Protein AF-A0A538A0W7-F1 (afdb_monomer_lite)

Sequence (69 aa):
YVYMHLKRPSRLHKGDRVKTGQKIGVVGQTGDATACHLHFEEWSGPGWYEGGTFLKSVTKHLKKWDSWS

pLDDT: mean 89.59, std 6.99, range [63.34, 97.75]

Radius of gyration: 13.17 Å; chains: 1; bounding box: 27×26×30 Å

Structure (mmCIF, N/CA/C/O backbone):
data_AF-A0A538A0W7-F1
#
_entry.id   AF-A0A538A0W7-F1
#
loop_
_atom_site.group_PDB
_atom_site.id
_atom_site.type_symbol
_atom_site.label_atom_id
_atom_site.label_alt_id
_atom_site.label_comp_id
_atom_site.label_asym_id
_atom_site.label_entity_id
_atom_site.label_seq_id
_atom_site.pdbx_PDB_ins_code
_atom_site.Cartn_x
_atom_site.Cartn_y
_atom_site.Cartn_z
_atom_site.occupancy
_atom_site.B_iso_or_equiv
_atom_site.auth_seq_id
_atom_site.auth_comp_id
_atom_site.auth_asym_id
_atom_site.auth_atom_id
_atom_site.pdbx_PDB_model_num
ATOM 1 N N . TYR A 1 1 ? -1.346 4.048 3.128 1.00 86.06 1 TYR A N 1
ATOM 2 C CA . TYR A 1 1 ? -1.252 2.650 2.665 1.00 86.06 1 TYR A CA 1
ATOM 3 C C . TYR A 1 1 ? -0.733 2.622 1.246 1.00 86.06 1 TYR A C 1
ATOM 5 O O . TYR A 1 1 ? -1.055 3.544 0.501 1.00 86.06 1 TYR A O 1
ATOM 13 N N . VAL A 1 2 ? 0.008 1.586 0.866 1.00 90.00 2 VAL A N 1
ATOM 14 C CA . VAL A 1 2 ? 0.420 1.345 -0.523 1.00 90.00 2 VAL A CA 1
ATOM 15 C C . VAL A 1 2 ? 0.290 -0.143 -0.843 1.00 90.00 2 VAL A C 1
ATOM 17 O O . VAL A 1 2 ? 0.574 -0.980 0.008 1.00 90.00 2 VAL A O 1
ATOM 20 N N . TYR A 1 3 ? -0.140 -0.453 -2.067 1.00 93.56 3 TYR A N 1
ATOM 21 C CA . TYR A 1 3 ? -0.214 -1.805 -2.623 1.00 93.56 3 TYR A CA 1
ATOM 22 C C . TYR A 1 3 ? 0.681 -1.855 -3.864 1.00 93.56 3 TYR A C 1
ATOM 24 O O . TYR A 1 3 ? 0.432 -1.114 -4.818 1.00 93.56 3 TYR A O 1
ATOM 32 N N . MET A 1 4 ? 1.711 -2.698 -3.858 1.00 94.88 4 MET A N 1
ATOM 33 C CA . MET A 1 4 ? 2.712 -2.765 -4.929 1.00 94.88 4 MET A CA 1
ATOM 34 C C . MET A 1 4 ? 2.742 -4.133 -5.620 1.00 94.88 4 MET A C 1
ATOM 36 O O . MET A 1 4 ? 2.007 -5.055 -5.263 1.00 94.88 4 MET A O 1
ATOM 40 N N . HIS A 1 5 ? 3.568 -4.222 -6.665 1.00 97.38 5 HIS A N 1
ATOM 41 C CA . HIS A 1 5 ? 3.749 -5.398 -7.522 1.00 97.38 5 HIS A CA 1
ATOM 42 C C . HIS A 1 5 ? 2.458 -5.904 -8.174 1.00 97.38 5 HIS A C 1
ATOM 44 O O . HIS A 1 5 ? 2.352 -7.063 -8.563 1.00 97.38 5 HIS A O 1
ATOM 50 N N . LEU A 1 6 ? 1.455 -5.038 -8.346 1.00 97.25 6 LEU A N 1
ATOM 51 C CA . LEU A 1 6 ? 0.211 -5.407 -9.017 1.00 97.25 6 LEU A CA 1
ATOM 52 C C . LEU A 1 6 ? 0.479 -5.813 -10.473 1.00 97.25 6 LEU A C 1
ATOM 54 O O . LEU A 1 6 ? 1.325 -5.237 -11.155 1.00 97.25 6 LEU A O 1
ATOM 58 N N . LYS A 1 7 ? -0.292 -6.777 -10.987 1.00 97.69 7 LYS A N 1
ATOM 59 C CA . LYS A 1 7 ? -0.175 -7.304 -12.360 1.00 97.69 7 LYS A CA 1
ATOM 60 C C . LYS A 1 7 ? -0.273 -6.214 -13.430 1.00 97.69 7 LYS A C 1
ATOM 62 O O . LYS A 1 7 ? 0.297 -6.358 -14.508 1.00 97.69 7 LYS A O 1
ATOM 67 N N . ARG A 1 8 ? -1.054 -5.168 -13.158 1.00 96.19 8 ARG A N 1
ATOM 68 C CA . ARG A 1 8 ? -1.246 -3.967 -13.984 1.00 96.19 8 ARG A CA 1
ATOM 69 C C . ARG A 1 8 ? -1.547 -2.781 -13.056 1.00 96.19 8 ARG A C 1
ATOM 71 O O . ARG A 1 8 ? -2.000 -3.030 -11.934 1.00 96.19 8 ARG A O 1
ATOM 78 N N . PRO A 1 9 ? -1.363 -1.528 -13.510 1.00 92.88 9 PRO A N 1
ATOM 79 C CA . PRO A 1 9 ? -1.818 -0.353 -12.771 1.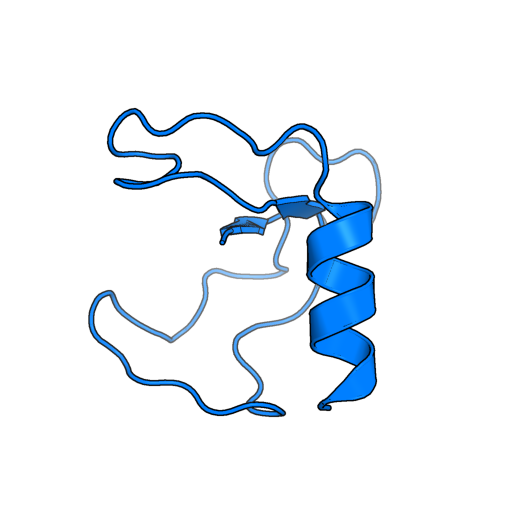00 92.88 9 PRO A CA 1
ATOM 80 C C . PRO A 1 9 ? -3.289 -0.475 -12.346 1.00 92.88 9 PRO A C 1
ATOM 82 O O . PRO A 1 9 ? -4.103 -1.063 -13.070 1.00 92.88 9 PRO A O 1
ATOM 85 N N . SER A 1 10 ? -3.626 0.061 -11.168 1.00 92.25 10 SER A N 1
ATOM 86 C CA . SER A 1 10 ? -5.023 0.118 -10.728 1.00 92.25 10 SER A CA 1
ATOM 87 C C . SER A 1 10 ? -5.845 0.954 -11.709 1.00 92.25 10 SER A C 1
ATOM 89 O O . SER A 1 10 ? -5.346 1.899 -12.310 1.00 92.25 10 SER A O 1
ATOM 91 N N . ARG A 1 11 ? -7.122 0.595 -11.864 1.00 93.31 11 ARG A N 1
ATOM 92 C CA . ARG A 1 11 ? -8.093 1.397 -12.625 1.00 93.31 11 ARG A CA 1
ATOM 93 C C . ARG A 1 11 ? -8.654 2.569 -11.813 1.00 93.31 11 ARG A C 1
ATOM 95 O O . ARG A 1 11 ? -9.446 3.334 -12.348 1.00 93.31 11 ARG A O 1
ATOM 102 N N . LEU A 1 12 ? -8.306 2.645 -10.529 1.00 94.50 12 LEU A N 1
ATOM 103 C CA . LEU A 1 12 ? -8.696 3.730 -9.640 1.00 94.50 12 LEU A CA 1
ATOM 104 C C . LEU A 1 12 ? -7.754 4.921 -9.796 1.00 94.50 12 LEU A C 1
ATOM 106 O O . LEU A 1 12 ? -6.568 4.760 -10.088 1.00 94.50 12 LEU A O 1
ATOM 110 N N . HIS A 1 13 ? -8.284 6.103 -9.521 1.00 93.44 13 HIS A N 1
ATOM 111 C CA . HIS A 1 13 ? -7.580 7.375 -9.570 1.00 93.44 13 HIS A CA 1
ATOM 112 C C . HIS A 1 13 ? -7.460 7.986 -8.168 1.00 93.44 13 HIS A C 1
ATOM 114 O O . HIS A 1 13 ? -8.185 7.627 -7.235 1.00 93.44 13 HIS A O 1
ATOM 120 N N . LYS A 1 14 ? -6.529 8.936 -7.996 1.00 89.56 14 LYS A N 1
ATOM 121 C CA . LYS A 1 14 ? -6.402 9.692 -6.738 1.00 89.56 14 LYS A CA 1
ATOM 122 C C . LYS A 1 14 ? -7.720 10.428 -6.470 1.00 89.56 14 LYS A C 1
ATOM 124 O O . LYS A 1 14 ? -8.178 11.190 -7.312 1.00 89.56 14 LYS A O 1
ATOM 129 N N . GLY A 1 15 ? -8.300 10.201 -5.292 1.00 92.50 15 GLY A N 1
ATOM 130 C CA . GLY A 1 15 ? -9.595 10.762 -4.891 1.00 92.50 15 GLY A CA 1
ATOM 131 C C . GLY A 1 15 ? -10.758 9.768 -4.946 1.00 92.50 15 GLY A C 1
ATOM 132 O O . GLY A 1 15 ? -11.780 10.017 -4.304 1.00 92.50 15 GLY A O 1
ATOM 133 N N . ASP A 1 16 ? -10.595 8.624 -5.617 1.00 95.12 16 ASP A N 1
ATOM 134 C CA . ASP A 1 16 ? -11.620 7.582 -5.628 1.00 95.12 16 ASP A CA 1
ATOM 135 C C . ASP A 1 16 ? -11.840 7.018 -4.220 1.00 95.12 16 ASP A C 1
ATOM 137 O O . ASP A 1 16 ? -10.902 6.651 -3.504 1.00 95.12 16 ASP A O 1
ATOM 141 N N . ARG A 1 17 ? -13.111 6.917 -3.824 1.00 95.00 17 ARG A N 1
ATOM 142 C CA . ARG A 1 17 ? -13.502 6.248 -2.583 1.00 95.00 17 ARG A CA 1
ATOM 143 C C . ARG A 1 17 ? -13.642 4.754 -2.835 1.00 95.00 17 ARG A C 1
ATOM 145 O O . ARG A 1 17 ? -14.278 4.331 -3.797 1.00 95.00 17 ARG A O 1
ATOM 152 N N . VAL A 1 18 ? -13.094 3.961 -1.927 1.00 92.75 18 VAL A N 1
ATOM 153 C CA . VAL A 1 18 ? -13.193 2.500 -1.942 1.00 92.75 18 VAL A CA 1
ATOM 154 C C . VAL A 1 18 ? -13.801 2.008 -0.637 1.00 92.75 18 VAL A C 1
ATOM 156 O O . VAL A 1 18 ? -13.655 2.654 0.401 1.00 92.75 18 VAL A O 1
ATOM 159 N N . LYS A 1 19 ? -14.482 0.863 -0.687 1.00 92.19 19 LYS A N 1
ATOM 160 C CA . LYS A 1 19 ? -15.019 0.176 0.498 1.00 92.19 19 LYS A CA 1
ATOM 161 C C . LYS A 1 19 ? -14.257 -1.113 0.788 1.00 92.19 19 LYS A C 1
ATOM 163 O O . LYS A 1 19 ? -13.677 -1.710 -0.119 1.00 92.19 19 LYS A O 1
ATOM 168 N N . THR A 1 20 ? -14.307 -1.576 2.035 1.00 89.00 20 THR A N 1
ATOM 169 C CA . THR A 1 20 ? -13.789 -2.897 2.418 1.00 89.00 20 THR A CA 1
ATOM 170 C C . THR A 1 20 ? -14.391 -3.983 1.519 1.00 89.00 20 THR A C 1
ATOM 172 O O . THR A 1 20 ? -15.578 -3.945 1.193 1.00 89.00 20 THR A O 1
ATOM 175 N N . GLY A 1 21 ? -13.553 -4.912 1.051 1.00 89.31 21 GLY A N 1
ATOM 176 C CA . GLY A 1 21 ? -13.938 -5.977 0.116 1.00 89.31 21 GLY A CA 1
ATOM 177 C C . GLY A 1 21 ? -14.031 -5.559 -1.359 1.00 89.31 21 GLY A C 1
ATOM 178 O O . GLY A 1 21 ? -14.174 -6.418 -2.229 1.00 89.31 21 GLY A O 1
ATOM 179 N N . GLN A 1 22 ? -13.917 -4.267 -1.691 1.00 94.12 22 GLN A N 1
ATOM 180 C CA . GLN A 1 22 ? -13.865 -3.834 -3.087 1.00 94.12 22 GLN A CA 1
ATOM 181 C C . GLN A 1 22 ? -12.549 -4.263 -3.741 1.00 94.12 22 GLN A C 1
ATOM 183 O O . GLN A 1 22 ? -11.459 -3.980 -3.248 1.00 94.12 22 GLN A O 1
ATOM 188 N N . LYS A 1 23 ? -12.640 -4.895 -4.913 1.00 94.25 23 LYS A N 1
ATOM 189 C CA . LYS A 1 23 ? -11.464 -5.234 -5.715 1.00 94.25 23 LYS A CA 1
ATOM 190 C C . LYS A 1 23 ? -10.837 -3.968 -6.302 1.00 94.25 23 LYS A C 1
ATOM 192 O O . LYS A 1 23 ? -11.448 -3.307 -7.138 1.00 94.25 23 LYS A O 1
ATOM 197 N N . ILE A 1 24 ? -9.596 -3.681 -5.913 1.00 94.75 24 ILE A N 1
ATOM 198 C CA . ILE A 1 24 ? -8.832 -2.506 -6.375 1.00 94.75 24 ILE A CA 1
ATOM 199 C C . ILE A 1 24 ? -7.663 -2.854 -7.312 1.00 94.75 24 ILE A C 1
ATOM 201 O O . ILE A 1 24 ? -7.031 -1.966 -7.883 1.00 94.75 24 ILE A O 1
ATOM 205 N N . GLY A 1 25 ? -7.369 -4.146 -7.488 1.00 94.94 25 GLY A N 1
ATOM 206 C CA . GLY A 1 25 ? -6.235 -4.619 -8.277 1.00 94.94 25 GLY A CA 1
ATOM 207 C C . GLY A 1 25 ? -6.143 -6.142 -8.345 1.00 94.94 25 GLY A C 1
ATOM 208 O O . GLY A 1 25 ? -7.049 -6.860 -7.916 1.00 94.94 25 GLY A O 1
ATOM 209 N N . VAL A 1 26 ? -5.046 -6.629 -8.924 1.00 96.94 26 VAL A N 1
ATOM 210 C CA . VAL A 1 26 ? -4.687 -8.054 -8.994 1.00 96.94 26 VAL A CA 1
ATOM 211 C C . VAL A 1 26 ? -3.197 -8.172 -8.700 1.00 96.94 26 VAL A C 1
ATOM 213 O O . VAL A 1 26 ? -2.415 -7.418 -9.277 1.00 96.94 26 VAL A O 1
ATOM 216 N N . VAL A 1 27 ? -2.814 -9.105 -7.829 1.00 97.44 27 VAL A N 1
ATOM 217 C CA . VAL A 1 27 ? -1.412 -9.380 -7.475 1.00 97.44 27 VAL A CA 1
ATOM 218 C C . VAL A 1 27 ? -0.611 -9.820 -8.705 1.00 97.44 27 VAL A C 1
ATOM 220 O O . VAL A 1 27 ? -1.153 -10.463 -9.610 1.00 97.44 27 VAL A O 1
ATOM 223 N N . GLY A 1 28 ? 0.664 -9.446 -8.758 1.00 97.50 28 GLY A N 1
ATOM 224 C CA . GLY A 1 28 ? 1.584 -9.799 -9.832 1.00 97.50 28 GLY A CA 1
ATOM 225 C C . GLY A 1 28 ? 3.043 -9.730 -9.381 1.00 97.50 28 GLY A C 1
ATOM 226 O O . GLY A 1 28 ? 3.361 -10.019 -8.233 1.00 97.50 28 GLY A O 1
ATOM 227 N N . GLN A 1 29 ? 3.919 -9.363 -10.316 1.00 97.69 29 GLN A N 1
ATOM 228 C CA . GLN A 1 29 ? 5.369 -9.259 -10.127 1.00 97.69 29 GLN A CA 1
ATOM 229 C C . GLN A 1 29 ? 5.913 -8.109 -10.994 1.00 97.69 29 GLN A C 1
ATOM 231 O O . GLN A 1 29 ? 6.731 -8.308 -11.886 1.00 97.69 29 GLN A O 1
ATOM 236 N N . THR A 1 30 ? 5.355 -6.910 -10.841 1.00 97.25 30 THR A N 1
ATOM 237 C CA . THR A 1 30 ? 5.843 -5.713 -11.549 1.00 97.25 30 THR A CA 1
ATOM 238 C C . THR A 1 30 ? 6.780 -4.903 -10.653 1.00 97.25 30 THR A C 1
ATOM 240 O O . THR A 1 30 ? 6.653 -4.942 -9.430 1.00 97.25 30 THR A O 1
ATOM 243 N N . GLY A 1 31 ? 7.699 -4.139 -11.249 1.00 95.12 31 GLY A N 1
ATOM 244 C CA . GLY A 1 31 ? 8.702 -3.376 -10.500 1.00 95.12 31 GLY A CA 1
ATOM 245 C C . GLY A 1 31 ? 9.784 -4.272 -9.895 1.00 95.12 31 GLY A C 1
ATOM 246 O O . GLY A 1 31 ? 10.138 -5.294 -10.479 1.00 95.12 31 GLY A O 1
ATOM 247 N N . ASP A 1 32 ? 10.303 -3.876 -8.735 1.00 95.69 32 ASP A N 1
ATOM 248 C CA . ASP A 1 32 ? 11.368 -4.592 -8.028 1.00 95.69 32 ASP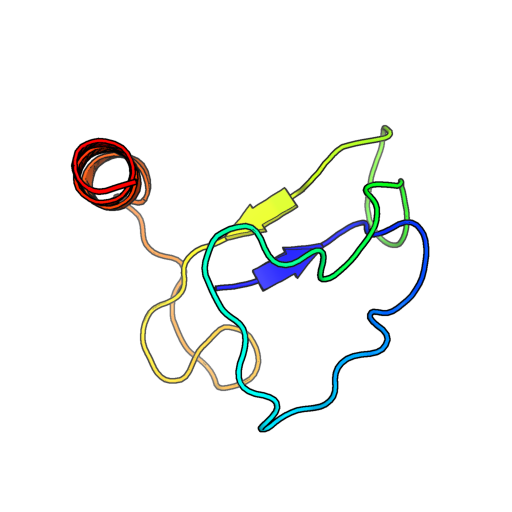 A CA 1
ATOM 249 C C . ASP A 1 32 ? 10.805 -5.765 -7.205 1.00 95.69 32 ASP A C 1
ATOM 251 O O . ASP A 1 32 ? 10.552 -5.644 -6.010 1.00 95.69 32 ASP A O 1
ATOM 255 N N . ALA A 1 33 ? 10.510 -6.883 -7.875 1.00 96.69 33 ALA A N 1
ATOM 256 C CA . ALA A 1 33 ? 9.973 -8.093 -7.255 1.00 96.69 33 ALA A CA 1
ATOM 257 C C . ALA A 1 33 ? 10.638 -9.357 -7.807 1.00 96.69 33 ALA A C 1
ATOM 259 O O . ALA A 1 33 ? 10.734 -9.551 -9.019 1.00 96.69 33 ALA A O 1
ATOM 260 N N . THR A 1 34 ? 11.013 -10.269 -6.910 1.00 96.88 34 THR A N 1
ATOM 261 C CA . THR A 1 34 ? 11.640 -11.557 -7.257 1.00 96.88 34 THR A CA 1
ATOM 262 C C . THR A 1 34 ? 10.637 -12.694 -7.471 1.00 96.88 34 THR A C 1
ATOM 264 O O . THR A 1 34 ? 10.995 -13.725 -8.033 1.00 96.88 34 THR A O 1
ATOM 267 N N . ALA A 1 35 ? 9.383 -12.519 -7.040 1.00 96.38 35 ALA A N 1
ATOM 268 C CA . ALA A 1 35 ? 8.309 -13.504 -7.171 1.00 96.38 35 ALA A CA 1
ATOM 269 C C . ALA A 1 35 ? 6.928 -12.833 -7.259 1.00 96.38 35 ALA A C 1
ATOM 271 O O . ALA A 1 35 ? 6.777 -11.651 -6.947 1.00 96.38 35 ALA A O 1
ATOM 272 N N . CYS A 1 36 ? 5.895 -13.594 -7.631 1.00 97.75 36 CYS A N 1
ATOM 273 C CA . CYS A 1 36 ? 4.510 -13.122 -7.617 1.00 97.75 36 CYS A CA 1
ATOM 274 C C . CYS A 1 36 ? 3.995 -12.998 -6.176 1.00 97.75 36 CYS A C 1
ATOM 276 O O . CYS A 1 36 ? 3.738 -14.009 -5.520 1.00 97.75 36 CYS A O 1
ATOM 278 N N . HIS A 1 37 ? 3.852 -11.769 -5.683 1.00 97.62 37 HIS A N 1
ATOM 279 C CA . HIS A 1 37 ? 3.404 -11.495 -4.319 1.00 97.62 37 HIS A CA 1
ATOM 280 C C . HIS A 1 37 ? 2.827 -10.082 -4.187 1.00 97.62 37 HIS A C 1
ATOM 282 O O . HIS A 1 37 ? 3.014 -9.229 -5.054 1.00 97.62 37 HIS A O 1
ATOM 288 N N . LEU A 1 38 ? 2.098 -9.839 -3.097 1.00 96.19 38 LEU A N 1
ATOM 289 C CA . LEU A 1 38 ? 1.649 -8.501 -2.724 1.00 96.19 38 LEU A CA 1
ATOM 290 C C . LEU A 1 38 ? 2.644 -7.901 -1.732 1.00 96.19 38 LEU A C 1
ATOM 292 O O . LEU A 1 38 ? 2.818 -8.444 -0.644 1.00 96.19 38 LEU A O 1
ATOM 296 N N . HIS A 1 39 ? 3.222 -6.753 -2.074 1.00 95.06 39 HIS A N 1
ATOM 297 C CA . HIS A 1 39 ? 3.925 -5.909 -1.110 1.00 95.06 39 HIS A CA 1
ATOM 298 C C . HIS A 1 39 ? 2.975 -4.813 -0.631 1.00 95.06 39 HIS A C 1
ATOM 300 O O . HIS A 1 39 ? 2.449 -4.034 -1.433 1.00 95.06 39 HIS A O 1
ATOM 306 N N . PHE A 1 40 ? 2.704 -4.800 0.671 1.00 91.88 40 PHE A N 1
ATOM 307 C CA . PHE A 1 40 ? 1.780 -3.874 1.316 1.00 91.88 40 PHE A CA 1
ATOM 308 C C . PHE A 1 40 ? 2.499 -3.095 2.409 1.00 91.88 40 PHE A C 1
ATOM 310 O O . PHE A 1 40 ? 3.194 -3.680 3.239 1.00 91.88 40 PHE A O 1
ATOM 317 N N . GLU A 1 41 ? 2.280 -1.783 2.440 1.00 90.06 41 GLU A N 1
ATOM 318 C CA . GLU A 1 41 ? 2.895 -0.904 3.431 1.00 90.06 41 GLU A CA 1
ATOM 319 C C . GLU A 1 41 ? 1.893 0.064 4.051 1.00 90.06 41 GLU A C 1
ATOM 321 O O . GLU A 1 41 ? 1.034 0.651 3.378 1.00 90.06 41 GLU A O 1
ATOM 326 N N . GLU A 1 42 ? 2.081 0.321 5.342 1.00 88.50 42 GLU A N 1
ATOM 327 C CA . GLU A 1 42 ? 1.453 1.432 6.042 1.00 88.50 42 GLU A CA 1
ATOM 328 C C . GLU A 1 42 ? 2.464 2.554 6.266 1.00 88.50 42 GLU A C 1
ATOM 330 O O . GLU A 1 42 ? 3.591 2.332 6.708 1.00 88.50 42 GLU A O 1
ATOM 335 N N . TRP A 1 43 ? 2.028 3.777 5.990 1.00 88.19 43 TRP A N 1
ATOM 336 C CA . TRP A 1 43 ? 2.841 4.982 6.089 1.00 88.19 43 TRP A CA 1
ATOM 337 C C . TRP A 1 43 ? 2.132 5.987 6.986 1.00 88.19 43 TRP A C 1
ATOM 339 O O . TRP A 1 43 ? 0.901 6.085 6.946 1.00 88.19 43 TRP A O 1
ATOM 349 N N . SER A 1 44 ? 2.902 6.741 7.769 1.00 86.56 44 SER A N 1
ATOM 350 C CA . SER A 1 44 ? 2.404 7.941 8.441 1.00 86.56 44 SER A CA 1
ATOM 351 C C . SER A 1 44 ? 2.008 9.011 7.415 1.00 86.56 44 SER A C 1
ATOM 353 O O . SER A 1 44 ? 2.419 8.964 6.253 1.00 86.56 44 SER A O 1
ATOM 355 N N . GLY A 1 45 ? 1.182 9.975 7.833 1.00 83.62 45 GLY A N 1
ATOM 356 C CA . GLY A 1 45 ? 0.884 11.142 7.003 1.00 83.62 45 GLY A CA 1
ATOM 357 C C . GLY A 1 45 ? 2.160 11.956 6.735 1.00 83.62 45 GLY A C 1
ATOM 358 O O . GLY A 1 45 ? 2.980 12.077 7.645 1.00 83.62 45 GLY A O 1
ATOM 359 N N . PRO A 1 46 ? 2.350 12.507 5.522 1.00 85.44 46 PRO A N 1
ATOM 360 C CA . PRO A 1 46 ? 1.391 12.574 4.405 1.00 85.44 46 PRO A CA 1
ATOM 361 C C . PRO A 1 46 ? 1.379 11.346 3.464 1.00 85.44 46 PRO A C 1
ATOM 363 O O . PRO A 1 46 ? 0.560 11.272 2.554 1.00 85.44 46 PRO A O 1
ATOM 366 N N . GLY A 1 47 ? 2.222 10.340 3.707 1.00 83.38 47 GLY A N 1
ATOM 367 C CA . GLY A 1 47 ? 2.288 9.094 2.933 1.00 83.38 47 GLY A CA 1
ATOM 368 C C . GLY A 1 47 ? 3.604 8.926 2.172 1.00 83.38 47 GLY A C 1
ATOM 369 O O . GLY A 1 47 ? 4.448 9.815 2.169 1.00 83.38 47 GLY A O 1
ATOM 370 N N . TRP A 1 48 ? 3.778 7.772 1.524 1.00 81.00 48 TRP A N 1
ATOM 371 C CA . TRP A 1 48 ? 5.037 7.359 0.886 1.00 81.00 48 TRP A CA 1
ATOM 372 C C . TRP A 1 48 ? 5.654 8.415 -0.045 1.00 81.00 48 TRP A C 1
ATOM 374 O O . TRP A 1 48 ? 6.787 8.834 0.168 1.00 81.00 48 TRP A O 1
ATOM 384 N N . TYR A 1 49 ? 4.897 8.881 -1.044 1.00 80.88 49 TYR A N 1
ATOM 385 C CA . TYR A 1 49 ? 5.388 9.838 -2.046 1.00 80.88 49 TYR A CA 1
ATOM 386 C C . TYR A 1 49 ? 5.482 11.283 -1.546 1.00 80.88 49 TYR A C 1
ATOM 388 O O . TYR A 1 49 ? 6.049 12.126 -2.234 1.00 80.88 49 TYR A O 1
ATOM 396 N N . GLU A 1 50 ? 4.917 11.583 -0.377 1.00 83.69 50 GLU A N 1
ATOM 397 C CA . GLU A 1 50 ? 4.803 12.950 0.144 1.00 83.69 50 GLU A CA 1
ATOM 398 C C . GLU A 1 50 ? 5.732 13.180 1.359 1.00 83.69 50 GLU A C 1
ATOM 400 O O . GLU A 1 50 ? 5.677 14.2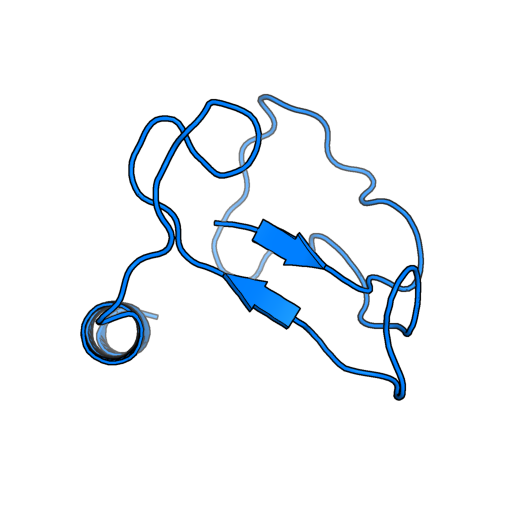28 1.995 1.00 83.69 50 GLU A O 1
ATOM 405 N N . GLY A 1 51 ? 6.617 12.223 1.675 1.00 84.25 51 GLY A N 1
ATOM 406 C CA . GLY A 1 51 ? 7.615 12.347 2.749 1.00 84.25 51 GLY A CA 1
ATOM 407 C C . GLY A 1 51 ? 7.186 11.772 4.102 1.00 84.25 51 GLY A C 1
ATOM 408 O O . GLY A 1 51 ? 7.788 12.086 5.128 1.00 84.25 51 GLY A O 1
ATOM 409 N N . GLY A 1 52 ? 6.152 10.930 4.127 1.00 85.25 52 GLY A N 1
ATOM 410 C CA . GLY A 1 52 ? 5.799 10.143 5.305 1.00 85.25 52 GLY A CA 1
ATOM 411 C C . GLY A 1 52 ? 6.885 9.128 5.673 1.00 85.25 52 GLY A C 1
ATOM 412 O O . GLY A 1 52 ? 7.807 8.846 4.910 1.00 85.25 52 GLY A O 1
ATOM 413 N N . THR A 1 53 ? 6.745 8.523 6.846 1.00 84.62 53 THR A N 1
ATOM 414 C CA . THR A 1 53 ? 7.620 7.448 7.334 1.00 84.62 53 THR A CA 1
ATOM 415 C C . THR A 1 53 ? 6.878 6.116 7.356 1.00 84.62 53 THR A C 1
ATOM 417 O O . THR A 1 53 ? 5.702 6.058 7.730 1.00 84.62 53 THR A O 1
ATOM 420 N N . PHE A 1 54 ? 7.553 5.031 6.968 1.00 81.62 54 PHE A N 1
ATOM 421 C CA . PHE A 1 54 ? 6.989 3.688 7.089 1.00 81.62 54 PHE A CA 1
ATOM 422 C C . PHE A 1 54 ? 6.731 3.371 8.568 1.00 81.62 54 PHE A C 1
ATOM 424 O O . PHE A 1 54 ? 7.556 3.660 9.446 1.00 81.62 54 PHE A O 1
ATOM 431 N N . LEU A 1 55 ? 5.566 2.803 8.873 1.00 83.44 55 LEU A N 1
ATOM 432 C CA . LEU A 1 55 ? 5.215 2.500 10.256 1.00 83.44 55 LEU A CA 1
ATOM 433 C C . LEU A 1 55 ? 6.020 1.290 10.741 1.00 83.44 55 LEU A C 1
ATOM 435 O O . LEU A 1 55 ? 5.989 0.228 10.139 1.00 83.44 55 LEU A O 1
ATOM 439 N N . LYS A 1 56 ? 6.721 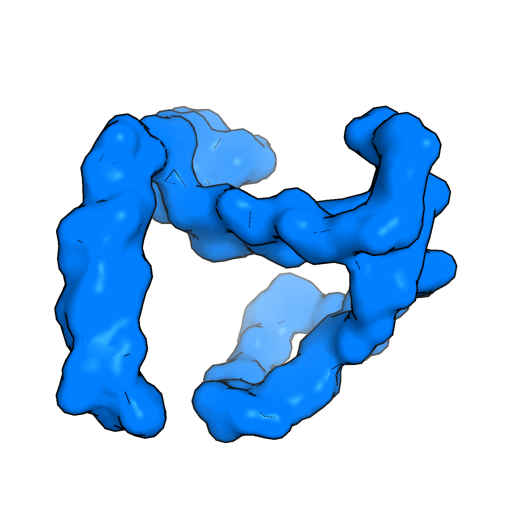1.419 11.872 1.00 75.06 56 LYS A N 1
ATOM 440 C CA . LYS A 1 56 ? 7.525 0.314 12.434 1.00 75.06 56 LYS A CA 1
ATOM 441 C C . LYS A 1 56 ? 6.686 -0.782 13.103 1.00 75.06 56 LYS A C 1
ATOM 443 O O . LYS A 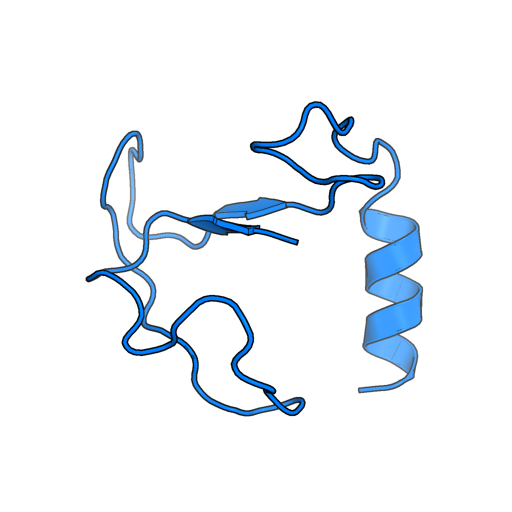1 56 ? 7.153 -1.903 13.250 1.00 75.06 56 LYS A O 1
ATOM 448 N N . SER A 1 57 ? 5.457 -0.474 13.531 1.00 76.50 57 SER A N 1
ATOM 449 C CA . SER A 1 57 ? 4.568 -1.407 14.246 1.00 76.50 57 SER A CA 1
ATOM 450 C C . SER A 1 57 ? 3.309 -1.739 13.439 1.00 76.50 57 SER A C 1
ATOM 452 O O . SER A 1 57 ? 2.194 -1.732 13.967 1.00 76.50 57 SER A O 1
ATOM 454 N N . VAL A 1 58 ? 3.491 -2.040 12.148 1.00 79.38 58 VAL A N 1
ATOM 455 C CA . VAL A 1 58 ? 2.393 -2.403 11.232 1.00 79.38 58 VAL A CA 1
ATOM 456 C C . VAL A 1 58 ? 1.539 -3.533 11.816 1.00 79.38 58 VAL A C 1
ATOM 458 O O . VAL A 1 58 ? 0.318 -3.458 11.807 1.00 79.38 58 VAL A O 1
ATOM 461 N N . THR A 1 59 ? 2.156 -4.533 12.452 1.00 81.38 59 THR A N 1
ATOM 462 C CA . THR A 1 59 ? 1.451 -5.698 13.011 1.00 81.38 59 THR A CA 1
ATOM 463 C C . THR A 1 59 ? 0.399 -5.342 14.063 1.00 81.38 59 THR A C 1
ATOM 465 O O . THR A 1 59 ? -0.651 -5.978 14.110 1.00 81.38 59 THR A O 1
ATOM 468 N N . LYS A 1 60 ? 0.636 -4.338 14.921 1.00 84.38 60 LYS A N 1
ATOM 469 C CA . LYS A 1 60 ? -0.362 -3.932 15.930 1.00 84.38 60 LYS A CA 1
ATOM 470 C C . LYS A 1 60 ? -1.571 -3.273 15.265 1.00 84.38 60 LYS A C 1
ATOM 472 O O . LYS A 1 60 ? -2.703 -3.529 15.669 1.00 84.38 60 LYS A O 1
ATOM 477 N N . HIS A 1 61 ? -1.318 -2.445 14.254 1.00 83.88 61 HIS A N 1
ATOM 478 C CA . HIS A 1 61 ? -2.362 -1.792 13.468 1.00 83.88 61 HIS A CA 1
ATOM 479 C C . HIS A 1 61 ? -3.180 -2.816 12.682 1.00 83.88 61 HIS A C 1
ATOM 481 O O . HIS A 1 61 ? -4.403 -2.831 12.806 1.00 83.88 61 HIS A O 1
ATOM 487 N N . LEU A 1 62 ? -2.509 -3.737 11.990 1.00 84.62 62 LEU A N 1
ATOM 488 C CA . LEU A 1 62 ? -3.155 -4.809 11.239 1.00 84.62 62 LEU A CA 1
ATOM 489 C C . LEU A 1 62 ? -4.009 -5.716 12.124 1.00 84.62 62 LEU A C 1
ATOM 491 O O . LEU A 1 62 ? -5.151 -5.977 11.776 1.00 84.62 62 LEU A O 1
ATOM 495 N N . LYS A 1 63 ? -3.522 -6.134 13.301 1.00 87.75 63 LYS A N 1
ATOM 496 C CA . LYS A 1 63 ? -4.327 -6.941 14.241 1.00 87.75 63 LYS A CA 1
ATOM 497 C C . LYS A 1 63 ? -5.594 -6.219 14.700 1.00 87.75 63 LYS A C 1
ATOM 499 O O . LYS A 1 63 ? -6.637 -6.840 14.864 1.00 87.75 63 LYS A O 1
ATOM 504 N N . LYS A 1 64 ? -5.508 -4.905 14.928 1.00 85.94 64 LYS A N 1
ATOM 505 C CA . LYS A 1 64 ? -6.683 -4.102 15.281 1.00 85.94 64 LYS A CA 1
ATOM 506 C C . LYS A 1 64 ? -7.656 -4.000 14.105 1.00 85.94 64 LYS A C 1
ATOM 508 O O . LYS A 1 64 ? -8.859 -4.077 14.321 1.00 85.94 64 LYS A O 1
ATOM 513 N N . TRP A 1 65 ? -7.148 -3.821 12.888 1.00 84.81 65 TRP A N 1
ATOM 514 C CA . TRP A 1 65 ? -7.977 -3.790 11.685 1.00 84.81 65 TRP A CA 1
ATOM 515 C C . TRP A 1 65 ? -8.704 -5.125 11.481 1.00 84.81 65 TRP A C 1
ATOM 517 O O . TRP A 1 65 ? -9.923 -5.124 11.357 1.00 84.81 65 TRP A O 1
ATOM 527 N N . ASP A 1 66 ? -7.982 -6.240 11.560 1.00 85.19 66 ASP A N 1
ATOM 528 C CA . ASP A 1 66 ? -8.520 -7.597 11.403 1.00 85.19 66 ASP A CA 1
ATOM 529 C C . ASP A 1 66 ? -9.682 -7.884 12.369 1.00 85.19 66 ASP A C 1
ATOM 531 O O . ASP A 1 66 ? -10.695 -8.446 11.979 1.00 85.19 66 ASP A O 1
ATOM 535 N N . SER A 1 67 ? -9.611 -7.386 13.612 1.00 86.12 67 SER A N 1
ATOM 536 C CA . SER A 1 67 ? -10.701 -7.551 14.592 1.00 86.12 67 SER A CA 1
ATOM 537 C C . SER A 1 67 ? -12.024 -6.857 14.227 1.00 86.12 67 SER A C 1
ATOM 539 O O . SER A 1 67 ? -13.030 -7.080 14.899 1.00 86.12 67 SER A O 1
ATOM 541 N N . TRP A 1 68 ? -12.021 -5.981 13.219 1.00 74.12 68 TRP A N 1
ATOM 542 C CA . TRP A 1 68 ? -13.181 -5.195 12.791 1.00 74.12 68 TRP A CA 1
ATOM 543 C C . TRP A 1 68 ? -13.719 -5.607 11.411 1.00 74.12 68 TRP A C 1
ATOM 545 O O . TRP A 1 68 ? -14.802 -5.156 11.037 1.00 74.12 68 TRP A O 1
ATOM 555 N N . SER A 1 69 ? -12.956 -6.389 10.638 1.00 63.34 69 SER A N 1
ATOM 556 C CA . SER A 1 69 ? -13.295 -6.805 9.266 1.00 63.34 69 SER A CA 1
ATOM 557 C C . SER A 1 69 ? -14.030 -8.132 9.186 1.00 63.34 69 SER A C 1
ATOM 559 O O . SER A 1 69 ? -13.703 -9.027 9.992 1.00 63.34 69 SER A O 1
#

Foldseek 3Di:
DDKDQFPDDWPDDPPDDDDPPDDGTHFHGPDPGPGGDIDDWDWDPPDDVVDTHTDPPVVVVVV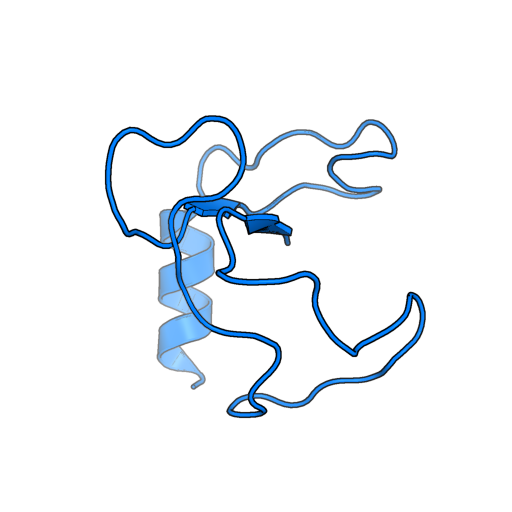VVVVVD

Secondary structure (DSSP, 8-state):
-EEESBSS--S--TT----TT-----BB--SS-SSSB-EEE-B-TT-GGGT--B-TTHHHHHHHHHTT-